Protein AF-M1ZUU5-F1 (afdb_monomer_lite)

pLDDT: mean 92.57, std 7.83, range [61.53, 98.62]

Foldseek 3Di:
DAEFDCVVLEGDPVSLVVVLVVQVPDDQLAADEYEYAADLADDDQRAGHCSVVSQVSQQVRLRYAYEYHDPLDPVPPQAQDKDHAQAWGARDPPGDTDGGNYIYHYQWDRHVVLVFIWGWDWDWDDDDSKIKIKIFTATPVRDGPDIDIDIGD

Secondary structure (DSSP, 8-state):
-EEE--TTSB--HHHHHHHHHHHHTS-TTS-EEEEESS-SS-BTTB--BTHHHHHHHHTT-TTEEEEE-----TTSTTTT-EE-TT-EE-SSTTSPPEE-SSEEEE-B--SGGGTT-EEEEEEEEEETTEEEEEEEEEETTS-EEEEEEEEE-

Sequence (153 aa):
IYVMDSSSKSFTSSDMKNLKSSLNNINSSKPVFVVSHCPIHYFGKRTIGNAEKLLSLLNNHKNVIFLWGHNHSKKDPNYGTVKVKGDTIQCSKSSSKVPINFTYANMGAMSQGNNGAYGLLMNLINSGGNTNINFYYKDLSGKTVSNYSVDIS

Structure (mmCIF, N/CA/C/O backbone):
data_AF-M1ZUU5-F1
#
_entry.id   AF-M1ZUU5-F1
#
loop_
_atom_site.group_PDB
_atom_site.id
_atom_site.type_symbol
_atom_site.label_atom_id
_atom_site.label_alt_id
_atom_site.label_comp_id
_atom_site.label_asym_id
_atom_site.label_entity_id
_atom_site.label_seq_id
_atom_site.pdbx_PDB_ins_code
_atom_site.Cartn_x
_atom_site.Cartn_y
_atom_site.Cartn_z
_atom_site.occupancy
_atom_site.B_iso_or_equiv
_atom_site.auth_seq_id
_atom_site.auth_comp_id
_atom_site.auth_asym_id
_atom_site.auth_atom_id
_atom_site.pdbx_PDB_model_num
ATOM 1 N N . ILE A 1 1 ? -10.835 8.954 2.131 1.00 93.38 1 ILE A N 1
ATOM 2 C CA . ILE A 1 1 ? -9.533 8.746 1.452 1.00 93.38 1 ILE A CA 1
ATOM 3 C C . ILE A 1 1 ? -8.609 9.867 1.910 1.00 93.38 1 ILE A C 1
ATOM 5 O O . ILE A 1 1 ? -9.076 10.996 1.972 1.00 93.38 1 ILE A O 1
ATOM 9 N N . TYR A 1 2 ? -7.362 9.564 2.260 1.00 97.81 2 TYR A N 1
ATOM 10 C CA . TYR A 1 2 ? -6.312 10.534 2.580 1.00 97.81 2 TYR A CA 1
ATOM 11 C C . TYR A 1 2 ? -5.252 10.496 1.477 1.00 97.81 2 TYR A C 1
ATOM 13 O O . TYR A 1 2 ? -4.835 9.405 1.091 1.00 97.81 2 TYR A O 1
ATOM 21 N N . VAL A 1 3 ? -4.806 11.648 0.980 1.00 97.25 3 VAL A N 1
ATOM 22 C CA . VAL A 1 3 ? -3.731 11.724 -0.022 1.00 97.25 3 VAL A CA 1
ATOM 23 C C . VAL A 1 3 ? -2.454 12.165 0.680 1.00 97.25 3 VAL A C 1
ATOM 25 O O . VAL A 1 3 ? -2.382 13.279 1.180 1.00 97.25 3 VAL A O 1
ATOM 28 N N . MET A 1 4 ? -1.477 11.266 0.739 1.00 97.19 4 MET A N 1
ATOM 29 C CA . MET A 1 4 ? -0.167 11.484 1.342 1.00 97.19 4 MET A CA 1
ATOM 30 C C . MET A 1 4 ? 0.777 12.116 0.317 1.00 97.19 4 MET A C 1
ATOM 32 O O . MET A 1 4 ? 1.061 11.526 -0.735 1.00 97.19 4 MET A O 1
ATOM 36 N N . ASP A 1 5 ? 1.303 13.292 0.643 1.00 94.31 5 ASP A N 1
ATOM 37 C CA . ASP A 1 5 ? 2.319 13.954 -0.157 1.00 94.31 5 ASP A CA 1
ATOM 38 C C . ASP A 1 5 ? 3.638 13.180 -0.091 1.00 94.31 5 ASP A C 1
ATOM 40 O O . ASP A 1 5 ? 4.235 12.932 0.959 1.00 94.31 5 ASP A O 1
ATOM 44 N N . SER A 1 6 ? 4.081 12.789 -1.278 1.00 93.25 6 SER A N 1
ATOM 45 C CA . SER A 1 6 ? 5.354 12.124 -1.532 1.00 93.25 6 SER A CA 1
ATOM 46 C C . SER A 1 6 ? 5.997 12.603 -2.831 1.00 93.25 6 SER A C 1
ATOM 48 O O . SER A 1 6 ? 6.921 11.971 -3.345 1.00 93.25 6 SER A O 1
ATOM 50 N N . SER A 1 7 ? 5.532 13.732 -3.372 1.00 84.38 7 SER A N 1
ATOM 51 C CA . SER A 1 7 ? 5.998 14.301 -4.643 1.00 84.38 7 SER A CA 1
ATOM 52 C C . SER A 1 7 ? 7.512 14.559 -4.654 1.00 84.38 7 SER A C 1
ATOM 54 O O . SER A 1 7 ? 8.190 14.340 -5.658 1.00 84.38 7 SER A O 1
ATOM 56 N N . SER A 1 8 ? 8.068 14.915 -3.496 1.00 89.25 8 SER A N 1
ATOM 57 C CA . SER A 1 8 ? 9.498 15.138 -3.262 1.00 89.25 8 SER A CA 1
ATOM 58 C C . SER A 1 8 ? 10.302 13.859 -2.973 1.00 89.25 8 SER A C 1
ATOM 60 O O . SER A 1 8 ? 11.451 13.937 -2.539 1.00 89.25 8 SER A O 1
ATOM 62 N N . LYS A 1 9 ? 9.722 12.669 -3.199 1.00 92.69 9 LYS A N 1
ATOM 63 C CA . LYS A 1 9 ? 10.281 11.360 -2.798 1.00 92.69 9 LYS A CA 1
ATOM 64 C C . LYS A 1 9 ? 10.566 11.276 -1.295 1.00 92.69 9 LYS A C 1
ATOM 66 O O . LYS A 1 9 ? 11.505 10.608 -0.858 1.00 92.69 9 LYS A O 1
ATOM 71 N N . SER A 1 10 ? 9.755 11.958 -0.496 1.00 96.56 10 SER A N 1
ATOM 72 C CA . SER A 1 10 ? 9.843 11.986 0.958 1.00 96.56 10 SER A CA 1
ATOM 73 C C . SER A 1 10 ? 8.466 12.246 1.550 1.00 96.56 10 SER A C 1
ATOM 75 O O . SER A 1 10 ? 7.698 13.023 0.989 1.00 96.56 10 SER A O 1
ATOM 77 N N . PHE A 1 11 ? 8.173 11.629 2.691 1.00 97.69 11 PHE A N 1
ATOM 78 C CA . PHE A 1 11 ? 6.970 11.914 3.468 1.00 97.69 11 PHE A CA 1
ATOM 79 C C . PHE A 1 11 ? 7.262 13.034 4.462 1.00 97.69 11 PHE A C 1
ATOM 81 O O . PHE A 1 11 ? 8.172 12.920 5.294 1.00 97.69 11 PHE A O 1
ATOM 88 N N . THR A 1 12 ? 6.524 14.140 4.388 1.00 96.25 12 THR A N 1
ATOM 89 C CA . THR A 1 12 ? 6.791 15.285 5.267 1.00 96.25 12 THR A CA 1
ATOM 90 C C . THR A 1 12 ? 6.270 15.029 6.681 1.00 96.25 12 THR A C 1
ATOM 92 O O . THR A 1 12 ? 5.224 14.415 6.893 1.00 96.25 12 THR A O 1
ATOM 95 N N . SER A 1 13 ? 6.985 15.531 7.691 1.00 95.94 13 SER A N 1
ATOM 96 C CA . SER A 1 13 ? 6.548 15.412 9.089 1.00 95.94 13 SER A CA 1
ATOM 97 C C . SER A 1 13 ? 5.210 16.107 9.351 1.00 95.94 13 SER A C 1
ATOM 99 O O . SER A 1 13 ? 4.480 15.685 10.242 1.00 95.94 13 SER A O 1
ATOM 101 N N . SER A 1 14 ? 4.902 17.176 8.609 1.00 96.88 14 SER A N 1
ATOM 102 C CA . SER A 1 14 ? 3.627 17.892 8.724 1.00 96.88 14 SER A CA 1
ATOM 103 C C . SER A 1 14 ? 2.470 17.024 8.232 1.00 96.88 14 SER A C 1
ATOM 105 O O . SER A 1 14 ? 1.507 16.803 8.962 1.00 96.88 14 SER A O 1
ATOM 107 N N . ASP A 1 15 ? 2.615 16.431 7.046 1.00 97.94 15 ASP A N 1
ATOM 108 C CA . ASP A 1 15 ? 1.568 15.596 6.463 1.00 97.94 15 ASP A CA 1
ATOM 109 C C . ASP A 1 15 ? 1.347 14.306 7.271 1.00 97.94 15 ASP A C 1
ATOM 111 O O . ASP A 1 15 ? 0.217 13.926 7.567 1.00 97.94 15 ASP A O 1
ATOM 115 N N . MET A 1 16 ? 2.420 13.693 7.785 1.00 98.12 16 MET A N 1
ATOM 116 C CA . MET A 1 16 ? 2.292 12.560 8.710 1.00 98.12 16 MET A CA 1
ATOM 117 C C . MET A 1 16 ? 1.558 12.928 10.011 1.00 98.12 16 MET A C 1
ATOM 119 O O . MET A 1 16 ? 0.806 12.109 10.539 1.00 98.12 16 MET A O 1
ATOM 123 N N . LYS A 1 17 ? 1.736 14.144 10.546 1.00 98.19 17 LYS A N 1
ATOM 124 C CA . LYS A 1 17 ? 0.978 14.604 11.726 1.00 98.19 17 LYS A CA 1
ATOM 125 C C . LYS A 1 17 ? -0.512 14.751 11.408 1.00 98.19 17 LYS A C 1
ATOM 127 O O . LYS A 1 17 ? -1.340 14.314 12.209 1.00 98.19 17 LYS A O 1
ATOM 132 N N . ASN A 1 18 ? -0.846 15.297 10.241 1.00 98.19 18 ASN A N 1
ATOM 133 C CA . ASN A 1 18 ? -2.228 15.432 9.778 1.00 98.19 18 ASN A CA 1
ATOM 134 C C . ASN A 1 18 ? -2.888 14.066 9.551 1.00 98.19 18 ASN A C 1
ATOM 136 O O . ASN A 1 18 ? -4.009 13.835 10.019 1.00 98.19 18 ASN A O 1
ATOM 140 N N . LEU A 1 19 ? -2.168 13.129 8.926 1.00 98.31 19 LEU A N 1
ATOM 141 C CA . LEU A 1 19 ? 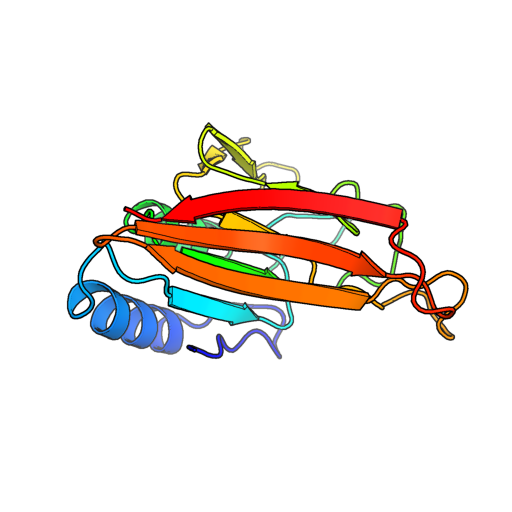-2.623 11.751 8.773 1.00 98.31 19 LEU A CA 1
ATOM 142 C C . LEU A 1 19 ? -2.881 11.109 10.139 1.00 98.31 19 LEU A C 1
ATOM 144 O O . LEU A 1 19 ? -3.961 10.565 10.353 1.00 98.31 19 LEU A O 1
ATOM 148 N N . LYS A 1 20 ? -1.928 11.194 11.079 1.00 98.19 20 LYS A N 1
ATOM 149 C CA . LYS A 1 20 ? -2.082 10.630 12.430 1.00 98.19 20 LYS A CA 1
ATOM 150 C C . LYS A 1 20 ? -3.326 11.176 13.132 1.00 98.19 20 LYS A C 1
ATOM 152 O O . LYS A 1 20 ? -4.098 10.402 13.687 1.00 98.19 20 LYS A O 1
ATOM 157 N N . SER A 1 21 ? -3.523 12.495 13.093 1.00 97.62 21 SER A N 1
ATOM 158 C CA . SER A 1 21 ? -4.704 13.142 13.675 1.00 97.62 21 SER A CA 1
ATOM 159 C C . SER A 1 21 ? -5.997 12.598 13.059 1.00 97.62 21 SER A C 1
ATOM 161 O O . SER A 1 21 ? -6.921 12.218 13.773 1.00 97.62 21 SER A O 1
ATOM 163 N N . SER A 1 22 ? -6.030 12.464 11.731 1.00 96.88 22 SER A N 1
ATOM 164 C CA . SER A 1 22 ? -7.186 11.925 11.010 1.00 96.88 22 SER A CA 1
ATOM 165 C C . SER A 1 22 ? -7.471 10.468 11.384 1.00 96.88 22 SER A C 1
ATOM 167 O O . SER A 1 22 ? -8.609 10.128 11.692 1.00 96.88 22 SER A O 1
ATOM 169 N N . LEU A 1 23 ? -6.444 9.611 11.403 1.00 97.19 23 LEU A N 1
ATOM 170 C CA . LEU A 1 23 ? -6.588 8.186 11.718 1.00 97.19 23 LEU A CA 1
ATOM 171 C C . LEU A 1 23 ? -7.042 7.944 13.161 1.00 97.19 23 LEU A C 1
ATOM 173 O O . LEU A 1 23 ? -7.872 7.069 13.387 1.00 97.19 23 LEU A O 1
ATOM 177 N N . ASN A 1 24 ? -6.556 8.732 14.123 1.00 96.31 24 ASN A N 1
ATOM 178 C CA . ASN A 1 24 ? -6.954 8.619 15.530 1.00 96.31 24 ASN A CA 1
ATOM 179 C C . ASN A 1 24 ? -8.446 8.901 15.768 1.00 96.31 24 ASN A C 1
ATOM 181 O O . ASN A 1 24 ? -9.009 8.413 16.743 1.00 96.31 24 ASN A O 1
ATOM 185 N N . ASN A 1 25 ? -9.082 9.671 14.883 1.00 95.44 25 ASN A N 1
ATOM 186 C CA . ASN A 1 25 ? -10.496 10.031 14.986 1.00 95.44 25 ASN A CA 1
ATOM 187 C C . ASN A 1 25 ? -11.424 9.069 14.223 1.00 95.44 25 ASN A C 1
ATOM 189 O O . ASN A 1 25 ? -12.642 9.247 14.237 1.00 95.44 25 ASN A O 1
ATOM 193 N N . ILE A 1 26 ? -10.877 8.060 13.537 1.00 94.62 26 ILE A N 1
ATOM 194 C CA . ILE A 1 26 ? -11.657 7.097 12.757 1.00 94.62 26 ILE A CA 1
ATOM 195 C C . ILE A 1 26 ? -11.717 5.765 13.503 1.00 94.62 26 ILE A C 1
ATOM 197 O O . ILE A 1 26 ? -10.700 5.203 13.901 1.00 94.62 26 ILE A O 1
ATOM 201 N N . ASN A 1 27 ? -12.930 5.233 13.653 1.00 91.56 27 ASN A N 1
ATOM 202 C CA . ASN A 1 27 ? -13.149 3.915 14.241 1.00 91.56 27 ASN A CA 1
ATOM 203 C C . ASN A 1 27 ? -12.385 2.831 13.453 1.00 91.56 27 ASN A C 1
ATOM 205 O O . ASN A 1 27 ? -12.460 2.784 12.225 1.00 91.56 27 ASN A O 1
ATOM 209 N N . SER A 1 28 ? -11.693 1.941 14.165 1.00 91.00 28 SER A N 1
ATOM 210 C CA . SER A 1 28 ? -10.856 0.882 13.591 1.00 91.00 28 SER A CA 1
ATOM 211 C C . SER A 1 28 ? -11.617 -0.201 12.813 1.00 91.00 28 SER A C 1
ATOM 213 O O . SER A 1 28 ? -10.978 -0.978 12.116 1.00 91.00 28 SER A O 1
ATOM 215 N N . SER A 1 29 ? -12.949 -0.235 12.867 1.00 90.31 29 SER A N 1
ATOM 216 C CA . SER A 1 29 ? -13.789 -1.074 11.991 1.00 90.31 29 SER A CA 1
ATOM 217 C C . SER A 1 29 ? -14.017 -0.468 10.601 1.00 90.31 29 SER A C 1
ATOM 219 O O . SER A 1 29 ? -14.460 -1.148 9.679 1.00 90.31 29 SER A O 1
ATOM 221 N N . LYS A 1 30 ? -13.717 0.824 10.413 1.00 92.31 30 LYS A N 1
ATOM 222 C CA . LYS A 1 30 ? -13.931 1.521 9.139 1.00 92.31 30 LYS A CA 1
ATOM 223 C C . LYS A 1 30 ? -12.644 1.526 8.316 1.00 92.31 30 LYS A C 1
ATOM 225 O O . LYS A 1 30 ? -11.633 2.024 8.816 1.00 92.31 30 LYS A O 1
ATOM 230 N N . PRO A 1 31 ? -12.654 1.052 7.058 1.00 94.94 31 PRO A N 1
ATOM 231 C CA . PRO A 1 31 ? -11.469 1.099 6.213 1.00 94.94 31 PRO A CA 1
ATOM 232 C C . PRO A 1 31 ? -11.052 2.540 5.909 1.00 94.94 31 PRO A C 1
ATOM 234 O O . PRO A 1 31 ? -11.882 3.383 5.558 1.00 94.94 31 PRO A O 1
ATOM 237 N N . VAL A 1 32 ? -9.749 2.815 5.987 1.00 97.31 32 VAL A N 1
ATOM 238 C CA . VAL A 1 32 ? -9.169 4.109 5.611 1.00 97.31 32 VAL A CA 1
ATOM 239 C C . VAL A 1 32 ? -8.159 3.924 4.493 1.00 97.31 32 VAL A C 1
ATOM 241 O O . VAL A 1 32 ? -7.079 3.374 4.683 1.00 97.31 32 VAL A O 1
ATOM 244 N N . PHE A 1 33 ? -8.490 4.448 3.319 1.00 98.12 33 PHE A N 1
ATOM 245 C CA . PHE A 1 33 ? -7.573 4.480 2.186 1.00 98.12 33 PHE A CA 1
ATOM 246 C C . PHE A 1 33 ? -6.594 5.640 2.330 1.00 98.12 33 PHE A C 1
ATOM 248 O O . PHE A 1 33 ? -7.023 6.796 2.380 1.00 98.12 33 PHE A O 1
ATOM 255 N N . VAL A 1 34 ? -5.301 5.327 2.355 1.00 98.44 34 VAL A N 1
ATOM 256 C CA . VAL A 1 34 ? -4.199 6.294 2.315 1.00 98.44 34 VAL A CA 1
ATOM 257 C C . VAL A 1 34 ? -3.480 6.109 0.986 1.00 98.44 34 VAL A C 1
ATOM 259 O O . VAL A 1 34 ? -2.914 5.054 0.728 1.00 98.44 34 VAL A O 1
ATOM 262 N N . VAL A 1 35 ? -3.529 7.116 0.124 1.00 97.38 35 VAL A N 1
ATOM 263 C CA . VAL A 1 35 ? -3.001 7.056 -1.242 1.00 97.38 35 VAL A CA 1
ATOM 264 C C . VAL A 1 35 ? -1.720 7.865 -1.325 1.00 97.38 35 VAL A C 1
ATOM 266 O O . VAL A 1 35 ? -1.678 8.995 -0.854 1.00 97.38 35 VAL A O 1
ATOM 269 N N . SER A 1 36 ? -0.687 7.309 -1.945 1.00 96.44 36 SER A N 1
ATOM 270 C CA . SER A 1 36 ? 0.617 7.945 -2.107 1.00 96.44 36 SER A CA 1
ATOM 271 C C . SER A 1 36 ? 1.155 7.723 -3.516 1.00 96.44 36 SER A C 1
ATOM 273 O O . SER A 1 36 ? 1.000 6.640 -4.087 1.00 96.44 36 SER A O 1
ATOM 275 N N . HIS A 1 37 ? 1.855 8.720 -4.066 1.00 94.12 37 HIS A N 1
ATOM 276 C CA . HIS A 1 37 ? 2.658 8.500 -5.265 1.00 94.12 37 HIS A CA 1
ATOM 277 C C . HIS A 1 37 ? 3.775 7.491 -4.972 1.00 94.12 37 HIS A C 1
ATOM 279 O O . HIS A 1 37 ? 3.870 6.480 -5.659 1.00 94.12 37 HIS A O 1
ATOM 285 N N . CYS A 1 38 ? 4.592 7.715 -3.939 1.00 95.38 38 CYS A N 1
ATOM 286 C CA . CYS A 1 38 ? 5.728 6.848 -3.626 1.00 95.38 38 CYS A CA 1
ATOM 287 C C . CYS A 1 38 ? 5.370 5.623 -2.764 1.00 95.38 38 CYS A C 1
ATOM 289 O O . CYS A 1 38 ? 4.462 5.695 -1.928 1.00 95.38 38 CYS A O 1
ATOM 291 N N . PRO A 1 39 ? 6.117 4.508 -2.911 1.00 96.12 39 PRO A N 1
ATOM 292 C CA . PRO A 1 39 ? 6.071 3.386 -1.981 1.00 96.12 39 PRO A CA 1
ATOM 293 C C . PRO A 1 39 ? 6.690 3.736 -0.624 1.00 96.12 39 PRO A C 1
ATOM 295 O O . PRO A 1 39 ? 7.375 4.742 -0.467 1.00 96.12 39 PRO A O 1
ATOM 298 N N . ILE A 1 40 ? 6.500 2.842 0.344 1.00 97.81 40 ILE A N 1
ATOM 299 C CA . ILE A 1 40 ? 7.265 2.833 1.598 1.00 97.81 40 ILE A CA 1
ATOM 300 C C . ILE A 1 40 ? 8.501 1.934 1.450 1.00 97.81 40 ILE A C 1
ATOM 302 O O . ILE A 1 40 ? 9.549 2.211 2.027 1.00 97.81 40 ILE A O 1
ATOM 306 N N . HIS A 1 41 ? 8.396 0.859 0.664 1.00 97.25 41 HIS A N 1
ATOM 307 C CA . HIS A 1 41 ? 9.489 -0.088 0.494 1.00 97.25 41 HIS A CA 1
ATOM 308 C C . HIS A 1 41 ? 10.613 0.467 -0.400 1.00 97.25 41 HIS A C 1
ATOM 310 O O . HIS A 1 41 ? 10.378 1.283 -1.295 1.00 97.25 41 HIS A O 1
ATOM 316 N N . TYR A 1 42 ? 11.835 -0.024 -0.190 1.00 95.69 42 TYR A N 1
ATOM 317 C CA . TYR A 1 42 ? 12.946 0.228 -1.109 1.00 95.69 42 TYR A CA 1
ATOM 318 C C . TYR A 1 42 ? 12.891 -0.711 -2.310 1.00 95.69 42 TYR A C 1
ATOM 320 O O . TYR A 1 42 ? 12.557 -1.889 -2.184 1.00 95.69 42 TYR A O 1
ATOM 328 N N . PHE A 1 43 ? 13.307 -0.213 -3.470 1.00 92.88 43 PHE A N 1
ATOM 329 C CA . PHE A 1 43 ? 13.440 -1.034 -4.668 1.00 92.88 43 PHE A CA 1
ATOM 330 C C . PHE A 1 43 ? 14.693 -0.647 -5.459 1.00 92.88 43 PHE A C 1
ATOM 332 O O . PHE A 1 43 ? 14.877 0.503 -5.870 1.00 92.88 43 PHE A O 1
ATOM 339 N N . GLY A 1 44 ? 15.589 -1.615 -5.673 1.00 89.44 44 GLY A N 1
ATOM 340 C CA . GLY A 1 44 ? 16.883 -1.382 -6.315 1.00 89.44 44 GLY A CA 1
ATOM 341 C C . GLY A 1 44 ? 17.730 -0.376 -5.530 1.00 89.44 44 GLY A C 1
ATOM 342 O O . GLY A 1 44 ? 18.170 -0.662 -4.420 1.00 89.44 44 GLY A O 1
ATOM 343 N N . LYS A 1 45 ? 17.959 0.806 -6.114 1.00 87.50 45 LYS A N 1
ATOM 344 C CA . LYS A 1 45 ? 18.676 1.930 -5.479 1.00 87.50 45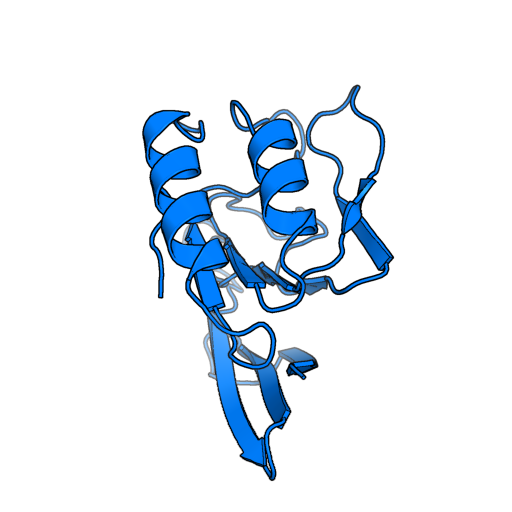 LYS A CA 1
ATOM 345 C C . LYS A 1 45 ? 17.740 3.011 -4.916 1.00 87.50 45 LYS A C 1
ATOM 347 O O . LYS A 1 45 ? 18.221 4.031 -4.436 1.00 87.50 45 LYS A O 1
ATOM 352 N N . ARG A 1 46 ? 16.420 2.838 -5.031 1.00 88.19 46 ARG A N 1
ATOM 353 C CA . ARG A 1 46 ? 15.431 3.849 -4.638 1.00 88.19 46 ARG A CA 1
ATOM 354 C C . ARG A 1 46 ? 15.033 3.660 -3.182 1.00 88.19 46 ARG A C 1
ATOM 356 O O . ARG A 1 46 ? 14.611 2.572 -2.795 1.00 88.19 46 ARG A O 1
ATOM 363 N N . THR A 1 47 ? 15.125 4.738 -2.423 1.00 94.62 47 THR A N 1
ATOM 364 C CA . THR A 1 47 ? 14.609 4.880 -1.062 1.00 94.62 47 THR A CA 1
ATOM 365 C C . THR A 1 47 ? 13.758 6.141 -0.999 1.00 94.62 47 THR A C 1
ATOM 367 O O . THR A 1 47 ? 13.955 7.066 -1.790 1.00 94.62 47 THR A O 1
ATOM 370 N N . ILE A 1 48 ? 12.796 6.164 -0.080 1.00 96.69 48 ILE A N 1
ATOM 371 C CA . ILE A 1 48 ? 11.884 7.292 0.118 1.00 96.69 48 ILE A CA 1
ATOM 372 C C . ILE A 1 48 ? 12.163 7.902 1.489 1.00 96.69 48 ILE A C 1
ATOM 374 O O . ILE A 1 48 ? 12.261 7.194 2.495 1.00 96.69 48 ILE A O 1
ATOM 378 N N . GLY A 1 49 ? 12.328 9.222 1.529 1.00 97.31 49 GLY A N 1
ATOM 379 C CA . GLY A 1 49 ? 12.589 9.951 2.765 1.00 97.31 49 GLY A CA 1
ATOM 380 C C . GLY A 1 49 ? 11.480 9.723 3.796 1.00 97.31 49 GLY A C 1
ATOM 381 O O . GLY A 1 49 ? 10.296 9.726 3.465 1.00 97.31 49 GLY A O 1
ATOM 382 N N . ASN A 1 50 ? 11.867 9.504 5.056 1.00 97.75 50 ASN A N 1
ATOM 383 C CA . ASN A 1 50 ? 10.960 9.227 6.178 1.00 97.75 50 ASN A CA 1
ATOM 384 C C . ASN A 1 50 ? 10.051 7.983 6.026 1.00 97.75 50 ASN A C 1
ATOM 386 O O . ASN A 1 50 ? 9.106 7.840 6.802 1.00 97.75 50 ASN A O 1
ATOM 390 N N . ALA A 1 51 ? 10.341 7.053 5.108 1.00 98.00 51 ALA A N 1
ATOM 391 C CA . ALA A 1 51 ? 9.545 5.833 4.928 1.00 98.00 51 ALA A CA 1
ATOM 392 C C . ALA A 1 51 ? 9.371 5.014 6.222 1.00 98.00 51 ALA A C 1
ATOM 394 O O . ALA A 1 51 ? 8.267 4.575 6.525 1.00 98.00 51 ALA A O 1
ATOM 395 N N . GLU A 1 52 ? 10.419 4.870 7.039 1.00 98.19 52 GLU A N 1
ATOM 396 C CA . GLU A 1 52 ? 10.351 4.149 8.324 1.00 98.19 52 GLU A CA 1
ATOM 397 C C . GLU A 1 52 ? 9.438 4.828 9.355 1.00 98.19 52 GLU A C 1
ATOM 399 O O . GLU A 1 52 ? 8.757 4.149 10.128 1.00 98.19 52 GLU A O 1
ATOM 404 N N . LYS A 1 53 ? 9.375 6.167 9.345 1.00 98.25 53 LYS A N 1
ATOM 405 C CA . LYS A 1 53 ? 8.481 6.929 10.229 1.00 98.25 53 LYS A CA 1
ATOM 406 C C . LYS A 1 53 ? 7.028 6.732 9.819 1.00 98.25 53 LYS A C 1
ATOM 408 O O . LYS A 1 53 ? 6.187 6.490 10.682 1.00 98.25 53 LYS A O 1
ATOM 413 N N . LEU A 1 54 ? 6.745 6.784 8.515 1.00 98.56 54 LEU A N 1
ATOM 414 C CA . LEU A 1 54 ? 5.406 6.510 8.005 1.00 98.56 54 LEU A CA 1
ATOM 415 C C . LEU A 1 54 ? 5.007 5.053 8.268 1.00 98.56 54 LEU A C 1
ATOM 417 O O . LEU A 1 54 ? 3.908 4.814 8.754 1.00 98.56 54 LEU A O 1
ATOM 421 N N . LEU A 1 55 ? 5.904 4.090 8.030 1.00 98.62 55 LEU A N 1
ATOM 422 C CA . LEU A 1 55 ? 5.662 2.675 8.321 1.00 98.62 55 LEU A CA 1
ATOM 423 C C . LEU A 1 55 ? 5.280 2.459 9.789 1.00 98.62 55 LEU A C 1
ATOM 425 O O . LEU A 1 55 ? 4.276 1.813 10.084 1.00 98.62 55 LEU A O 1
ATOM 429 N N . SER A 1 56 ? 6.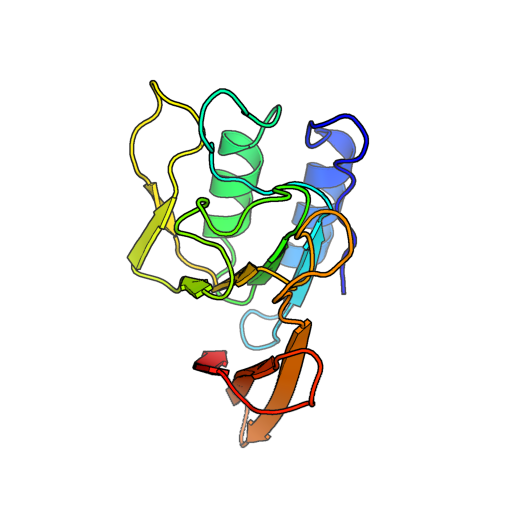053 3.054 10.700 1.00 98.38 56 SER A N 1
ATOM 430 C CA . SER A 1 56 ? 5.790 2.999 12.140 1.00 98.38 56 SER A CA 1
ATOM 431 C C . SER A 1 56 ? 4.444 3.622 12.506 1.00 98.38 56 SER A C 1
ATOM 433 O O . SER A 1 56 ? 3.723 3.065 13.327 1.00 98.38 56 SER A O 1
ATOM 435 N N . LEU A 1 57 ? 4.075 4.750 11.887 1.00 98.44 57 LEU A N 1
ATOM 436 C CA . LEU A 1 57 ? 2.776 5.394 12.092 1.00 98.44 57 LEU A CA 1
ATOM 437 C C . LEU A 1 57 ? 1.639 4.468 11.653 1.00 98.44 57 LEU A C 1
ATOM 439 O O . LEU A 1 57 ? 0.768 4.161 12.466 1.00 98.44 57 LEU A O 1
ATOM 443 N N . LEU A 1 58 ? 1.670 3.996 10.403 1.00 98.50 58 LEU A N 1
ATOM 444 C CA . LEU A 1 58 ? 0.615 3.168 9.812 1.00 98.50 58 LEU A CA 1
ATOM 445 C C . LEU A 1 58 ? 0.435 1.830 10.538 1.00 98.50 58 LEU A C 1
ATOM 447 O O . LEU A 1 58 ? -0.685 1.340 10.640 1.00 98.50 58 LEU A O 1
ATOM 451 N N . ASN A 1 59 ? 1.503 1.266 11.107 1.00 98.19 59 ASN A N 1
ATOM 452 C CA . ASN A 1 59 ? 1.431 0.026 11.882 1.00 98.19 59 ASN A CA 1
ATOM 453 C C . ASN A 1 59 ? 0.552 0.108 13.141 1.00 98.19 59 ASN A C 1
ATOM 455 O O . ASN A 1 59 ? 0.102 -0.929 13.633 1.00 98.19 59 ASN A O 1
ATOM 459 N N . ASN A 1 60 ? 0.230 1.312 13.619 1.00 97.69 60 ASN A N 1
ATOM 460 C CA . ASN A 1 60 ? -0.725 1.498 14.714 1.00 97.69 60 ASN A CA 1
ATOM 461 C C . ASN A 1 60 ? -2.195 1.430 14.257 1.00 97.69 60 ASN A C 1
ATOM 463 O O . ASN A 1 60 ? -3.093 1.460 15.095 1.00 97.69 60 ASN A O 1
ATOM 467 N N . HIS A 1 61 ? -2.461 1.329 12.949 1.00 97.25 61 HIS A N 1
ATOM 468 C CA . HIS A 1 61 ? -3.802 1.443 12.376 1.00 97.25 61 HIS A CA 1
ATOM 469 C C . HIS A 1 61 ? -4.107 0.279 11.425 1.00 97.25 61 HIS A C 1
ATOM 471 O O . HIS A 1 61 ? -3.875 0.350 10.218 1.00 97.25 61 HIS A O 1
ATOM 477 N N . LYS A 1 62 ? -4.669 -0.808 11.970 1.00 95.56 62 LYS A N 1
ATOM 478 C CA . LYS A 1 62 ? -4.963 -2.043 11.214 1.00 95.56 62 LYS A CA 1
ATOM 479 C C . LYS A 1 62 ? -5.945 -1.869 10.049 1.00 95.56 62 LYS A C 1
ATOM 481 O O . LYS A 1 62 ? -5.948 -2.652 9.108 1.00 95.56 62 LYS A O 1
ATOM 486 N N . ASN A 1 63 ? -6.778 -0.837 10.123 1.00 95.81 63 ASN A N 1
ATOM 487 C CA . ASN A 1 63 ? -7.814 -0.510 9.151 1.00 95.81 63 ASN A CA 1
ATOM 488 C C . ASN A 1 63 ? -7.316 0.325 7.971 1.00 95.81 63 ASN A C 1
ATOM 490 O O . ASN A 1 63 ? -8.121 0.740 7.136 1.00 95.81 63 ASN A O 1
ATOM 494 N N . VAL A 1 64 ? -6.013 0.604 7.902 1.00 98.31 64 VAL A N 1
ATOM 495 C CA . VAL A 1 64 ? -5.431 1.320 6.771 1.00 98.31 64 VAL A CA 1
ATOM 496 C C . VAL A 1 64 ? -5.279 0.398 5.561 1.00 98.31 64 VAL A C 1
ATOM 498 O O . VAL A 1 64 ? -4.770 -0.719 5.654 1.00 98.31 64 VAL A O 1
ATOM 501 N N . ILE A 1 65 ? -5.657 0.927 4.399 1.00 98.44 65 ILE A N 1
ATOM 502 C CA . ILE A 1 65 ? -5.312 0.412 3.078 1.00 98.44 65 ILE A CA 1
ATOM 503 C C . ILE A 1 65 ? -4.392 1.445 2.429 1.00 98.44 65 ILE A C 1
ATOM 505 O O . ILE A 1 65 ? -4.846 2.486 1.949 1.00 98.44 65 ILE A O 1
ATOM 509 N N . PHE A 1 66 ? -3.086 1.186 2.461 1.00 98.44 66 PHE A N 1
ATOM 510 C CA . PHE A 1 66 ? -2.082 2.050 1.858 1.00 98.44 66 PHE A CA 1
ATOM 511 C C . PHE A 1 66 ? -1.872 1.680 0.391 1.00 98.44 66 PHE A C 1
ATOM 513 O O . PHE A 1 66 ? -1.447 0.569 0.065 1.00 98.44 66 PHE A O 1
ATOM 520 N N . LEU A 1 67 ? -2.146 2.635 -0.487 1.00 97.44 67 LEU A N 1
ATOM 521 C CA . LEU A 1 67 ? -2.117 2.488 -1.932 1.00 97.44 67 LEU A CA 1
ATOM 522 C C . LEU A 1 67 ? -0.949 3.280 -2.515 1.00 97.44 67 LEU A C 1
ATOM 524 O O . LEU A 1 67 ? -0.810 4.470 -2.233 1.00 97.44 67 LEU A O 1
ATOM 528 N N . TRP A 1 68 ? -0.105 2.632 -3.321 1.00 95.50 68 TRP A N 1
ATOM 529 C CA . TRP A 1 68 ? 1.159 3.226 -3.773 1.00 95.50 68 TRP A CA 1
ATOM 530 C C . TRP A 1 68 ? 1.459 3.037 -5.268 1.00 95.50 68 TRP A C 1
ATOM 532 O O . TRP A 1 68 ? 0.941 2.115 -5.908 1.00 95.50 68 TRP A O 1
ATOM 542 N N . GLY A 1 69 ? 2.332 3.905 -5.802 1.00 90.88 69 GLY A N 1
ATOM 543 C CA . GLY A 1 69 ? 2.829 3.905 -7.186 1.00 90.88 69 GLY A CA 1
ATOM 544 C C . GLY A 1 69 ? 4.351 4.157 -7.315 1.00 90.88 69 GLY A C 1
ATOM 545 O O . GLY A 1 69 ? 5.163 3.454 -6.728 1.00 90.88 69 GLY A O 1
ATOM 546 N N . HIS A 1 70 ? 4.779 5.116 -8.139 1.00 90.19 70 HIS A N 1
ATOM 547 C CA . HIS A 1 70 ? 6.176 5.514 -8.431 1.00 90.19 70 HIS A CA 1
ATOM 548 C C . HIS A 1 70 ? 7.174 4.497 -9.049 1.00 90.19 70 HIS A C 1
ATOM 550 O O . HIS A 1 70 ? 8.041 4.881 -9.845 1.00 90.19 70 HIS A O 1
ATOM 556 N N . ASN A 1 71 ? 7.139 3.209 -8.701 1.00 87.06 71 ASN A N 1
ATOM 557 C CA . ASN A 1 71 ? 8.075 2.228 -9.259 1.00 87.06 71 ASN A CA 1
ATOM 558 C C . ASN A 1 71 ? 7.632 1.738 -10.636 1.00 87.06 71 ASN A C 1
ATOM 560 O O . ASN A 1 71 ? 6.805 0.840 -10.770 1.00 87.06 71 ASN A O 1
ATOM 564 N N . HIS A 1 72 ? 8.242 2.321 -11.672 1.00 84.56 72 HIS A N 1
ATOM 565 C CA . HIS A 1 72 ? 7.916 2.041 -13.066 1.00 84.56 72 HIS A CA 1
ATOM 566 C C . HIS A 1 72 ? 8.492 0.711 -13.592 1.00 84.56 72 HIS A C 1
ATOM 568 O O . HIS A 1 72 ? 9.175 0.679 -14.616 1.00 84.56 72 HIS A O 1
ATOM 574 N N . SER A 1 73 ? 8.322 -0.389 -12.854 1.00 82.69 73 SER A N 1
ATOM 575 C CA . SER A 1 73 ? 8.921 -1.673 -13.216 1.00 82.69 73 SER A CA 1
ATOM 576 C C . SER A 1 73 ? 8.197 -2.866 -12.607 1.00 82.69 73 SER A C 1
ATOM 578 O O . SER A 1 73 ? 8.077 -2.965 -11.391 1.00 82.69 73 SER A O 1
ATOM 580 N N . LYS A 1 74 ? 7.855 -3.850 -13.448 1.00 81.25 74 LYS A N 1
ATOM 581 C CA . LYS A 1 74 ? 7.393 -5.179 -13.006 1.00 81.25 74 LYS A CA 1
ATOM 582 C C . LYS A 1 74 ? 8.461 -5.990 -12.265 1.00 81.25 74 LYS A C 1
ATOM 584 O O . LYS A 1 74 ? 8.156 -7.041 -11.720 1.00 81.25 74 LYS A O 1
ATOM 589 N N . LYS A 1 75 ? 9.723 -5.541 -12.287 1.00 86.75 75 LYS A N 1
ATOM 590 C CA . LYS A 1 75 ? 10.804 -6.167 -11.511 1.00 86.75 75 LYS A CA 1
ATOM 591 C C . LYS A 1 75 ? 10.706 -5.837 -10.021 1.00 86.75 75 LYS A C 1
ATOM 593 O O . LYS A 1 75 ? 11.422 -6.445 -9.233 1.00 86.75 75 LYS A O 1
ATOM 598 N N . ASP A 1 76 ? 9.878 -4.863 -9.648 1.00 90.06 76 ASP A N 1
ATOM 599 C CA . ASP A 1 76 ? 9.522 -4.646 -8.253 1.00 90.06 76 ASP A CA 1
ATOM 600 C C . ASP A 1 76 ? 8.669 -5.828 -7.771 1.00 90.06 76 ASP A C 1
ATOM 602 O O . ASP A 1 76 ? 7.583 -6.041 -8.312 1.00 90.06 76 ASP A O 1
ATOM 606 N N . PRO A 1 77 ? 9.127 -6.609 -6.776 1.00 89.31 77 PRO A N 1
ATOM 607 C CA . PRO A 1 77 ? 8.395 -7.782 -6.302 1.00 89.31 77 PRO A CA 1
ATOM 608 C C . PRO A 1 77 ? 7.049 -7.433 -5.649 1.00 89.31 77 PRO A C 1
ATOM 610 O O . PRO A 1 77 ? 6.238 -8.323 -5.409 1.00 89.31 77 PRO A O 1
ATOM 613 N N . ASN A 1 78 ? 6.801 -6.155 -5.349 1.00 91.19 78 ASN A N 1
ATOM 614 C CA . ASN A 1 78 ? 5.523 -5.681 -4.823 1.00 91.19 78 ASN A CA 1
ATOM 615 C C . ASN A 1 78 ? 4.559 -5.220 -5.936 1.00 91.19 78 ASN A C 1
ATOM 617 O O . ASN A 1 78 ? 3.439 -4.793 -5.656 1.00 91.19 78 ASN A O 1
ATOM 621 N N . TYR A 1 79 ? 4.978 -5.258 -7.203 1.00 88.50 79 TYR A N 1
ATOM 622 C CA . TYR A 1 79 ? 4.141 -4.852 -8.327 1.00 88.50 79 TYR A CA 1
ATOM 623 C C . TYR A 1 79 ? 2.956 -5.805 -8.508 1.00 88.50 79 TYR A C 1
ATOM 625 O O . TYR A 1 79 ? 3.141 -7.013 -8.640 1.00 88.50 79 TYR A O 1
ATOM 633 N N . GLY A 1 80 ? 1.735 -5.262 -8.570 1.00 87.94 80 GLY A N 1
ATOM 634 C CA . GLY A 1 80 ? 0.529 -6.079 -8.732 1.00 87.94 80 GLY A CA 1
ATOM 635 C C . GLY A 1 80 ? 0.238 -7.015 -7.553 1.00 87.94 80 GLY A C 1
ATOM 636 O O . GLY A 1 80 ? -0.413 -8.043 -7.745 1.00 87.94 80 GLY A O 1
ATOM 637 N N . THR A 1 81 ? 0.747 -6.698 -6.357 1.00 91.44 81 THR A N 1
ATOM 638 C CA . THR A 1 81 ? 0.525 -7.496 -5.149 1.00 91.44 81 THR A CA 1
ATOM 639 C C . THR A 1 81 ? -0.173 -6.703 -4.052 1.00 91.44 81 THR A C 1
ATOM 641 O O . THR A 1 81 ? -0.093 -5.471 -3.971 1.00 91.44 81 THR A O 1
ATOM 644 N N . VAL A 1 82 ? -0.847 -7.456 -3.185 1.00 96.44 82 VAL A N 1
ATOM 645 C CA . VAL A 1 82 ? -1.386 -6.994 -1.910 1.00 96.44 82 VAL A CA 1
ATOM 646 C C . VAL A 1 82 ? -0.578 -7.667 -0.808 1.00 96.44 82 VAL A C 1
ATOM 648 O O . VAL A 1 82 ? -0.412 -8.884 -0.820 1.00 96.44 82 VAL A O 1
ATOM 651 N N . LYS A 1 83 ? -0.068 -6.868 0.126 1.00 97.38 83 LYS A N 1
ATOM 652 C CA . LYS A 1 83 ? 0.506 -7.316 1.394 1.00 97.38 83 LYS A CA 1
ATOM 653 C C . LYS A 1 83 ? -0.471 -7.018 2.520 1.00 97.38 83 LYS A C 1
ATOM 655 O O . LYS A 1 83 ? -1.129 -5.976 2.504 1.00 97.38 83 LYS A O 1
ATOM 660 N N . VAL A 1 84 ? -0.538 -7.901 3.500 1.00 97.12 84 VAL A N 1
ATOM 661 C CA . VAL A 1 84 ? -1.453 -7.817 4.640 1.00 97.12 84 VAL A CA 1
ATOM 662 C C . VAL A 1 84 ? -0.710 -7.947 5.963 1.00 97.12 84 VAL A C 1
ATOM 664 O O . VAL A 1 84 ? 0.514 -8.057 6.012 1.00 97.12 84 VAL A O 1
ATOM 667 N N . LYS A 1 85 ? -1.461 -7.929 7.066 1.00 96.69 85 LYS A N 1
ATOM 668 C CA . LYS A 1 85 ? -0.920 -8.128 8.407 1.00 96.69 85 LYS A CA 1
ATOM 669 C C . LYS A 1 85 ? 0.004 -9.354 8.468 1.00 96.69 85 LYS A C 1
ATOM 671 O O . LYS A 1 85 ? -0.395 -10.453 8.101 1.00 96.69 85 LYS A O 1
ATOM 676 N N . GLY A 1 86 ? 1.213 -9.157 8.992 1.00 97.88 86 GLY A N 1
ATOM 677 C CA . GLY A 1 86 ? 2.255 -10.183 9.099 1.00 97.88 86 GLY A CA 1
ATOM 678 C C . GLY A 1 86 ? 3.250 -10.188 7.936 1.00 97.88 86 GLY A C 1
ATOM 679 O O . GLY A 1 86 ? 4.399 -10.586 8.137 1.00 97.88 86 GLY A O 1
ATOM 680 N N . ASP A 1 87 ? 2.876 -9.672 6.759 1.00 98.25 87 ASP A N 1
ATOM 681 C CA . ASP A 1 87 ? 3.832 -9.460 5.673 1.00 98.25 87 ASP A CA 1
ATOM 682 C C . ASP A 1 87 ? 4.870 -8.416 6.054 1.00 98.25 87 ASP A C 1
ATOM 684 O O . ASP A 1 87 ? 4.615 -7.508 6.840 1.00 98.25 87 ASP A O 1
ATOM 688 N N . THR A 1 88 ? 6.052 -8.504 5.452 1.00 98.19 88 THR A N 1
ATOM 689 C CA . THR A 1 88 ? 7.139 -7.572 5.754 1.00 98.19 88 THR A CA 1
ATOM 690 C C . THR A 1 88 ? 7.360 -6.532 4.660 1.00 98.19 88 THR A C 1
ATOM 692 O O . THR A 1 88 ? 7.208 -6.810 3.462 1.00 98.19 88 THR A O 1
ATOM 695 N N . ILE A 1 89 ? 7.763 -5.337 5.098 1.00 98.06 89 ILE A N 1
ATOM 696 C CA . ILE A 1 89 ? 8.274 -4.228 4.288 1.00 98.06 89 ILE A CA 1
ATOM 697 C C . ILE A 1 89 ? 9.687 -3.892 4.765 1.00 98.06 89 ILE A C 1
ATOM 699 O O . ILE A 1 89 ? 9.974 -3.898 5.956 1.00 98.06 89 ILE A O 1
ATOM 703 N N . GLN A 1 90 ? 10.571 -3.575 3.828 1.00 97.69 90 GLN A N 1
ATOM 704 C CA . GLN A 1 90 ? 11.908 -3.059 4.103 1.00 97.69 90 GLN A CA 1
ATOM 705 C C . GLN A 1 90 ? 12.009 -1.677 3.452 1.00 97.69 90 GLN A C 1
ATOM 707 O O . GLN A 1 90 ? 11.649 -1.539 2.285 1.00 97.69 90 GLN A O 1
ATOM 712 N N . CYS A 1 91 ? 12.452 -0.653 4.181 1.00 97.56 91 CYS A N 1
ATOM 713 C CA . CYS A 1 91 ? 12.405 0.751 3.734 1.00 97.56 91 CYS A CA 1
ATOM 714 C C . CYS A 1 91 ? 13.693 1.225 3.041 1.00 97.56 91 CYS A C 1
ATOM 716 O O . CYS A 1 91 ? 13.696 2.212 2.304 1.00 97.56 91 CYS A O 1
ATOM 718 N N . SER A 1 92 ? 14.800 0.523 3.265 1.00 96.50 92 SER A N 1
A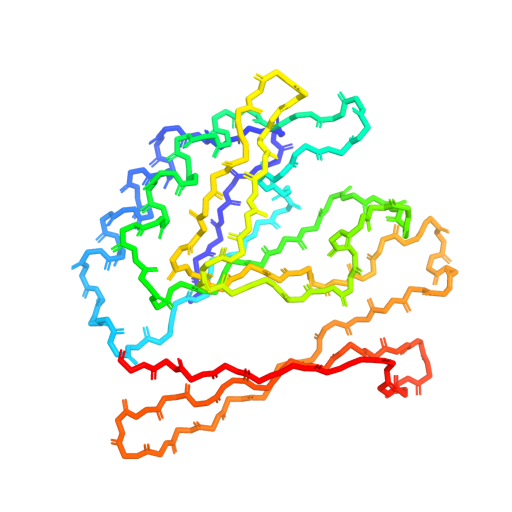TOM 719 C CA . SER A 1 92 ? 16.110 0.753 2.654 1.00 96.50 92 SER A CA 1
ATOM 720 C C . SER A 1 92 ? 16.930 -0.539 2.618 1.00 96.50 92 SER A C 1
ATOM 722 O O . SER A 1 92 ? 16.653 -1.480 3.361 1.00 96.50 92 SER A O 1
ATOM 724 N N . LYS A 1 93 ? 17.989 -0.573 1.798 1.00 95.06 93 LYS A N 1
ATOM 725 C CA . LYS A 1 93 ? 18.887 -1.738 1.695 1.00 95.06 93 LYS A CA 1
ATOM 726 C C . LYS A 1 93 ? 19.481 -2.162 3.049 1.00 95.06 93 LYS A C 1
ATOM 728 O O . LYS A 1 93 ? 19.718 -3.348 3.246 1.00 95.06 93 LYS A O 1
ATOM 733 N N . SER A 1 94 ? 19.736 -1.211 3.948 1.00 94.38 94 SER A N 1
ATOM 734 C CA . SER A 1 94 ? 20.316 -1.452 5.276 1.00 94.38 94 SER A CA 1
ATOM 735 C C . SER A 1 94 ? 19.279 -1.599 6.392 1.00 94.38 94 SER A C 1
ATOM 737 O O . SER A 1 94 ? 19.631 -2.071 7.466 1.00 94.38 94 SER A O 1
ATOM 739 N N . SER A 1 95 ? 18.021 -1.205 6.170 1.00 95.69 95 SER A N 1
ATOM 740 C CA . SER A 1 95 ? 16.954 -1.384 7.164 1.00 95.69 95 SER A CA 1
ATOM 741 C C . SER A 1 95 ? 16.553 -2.851 7.301 1.00 95.69 95 SER A C 1
ATOM 743 O O . SER A 1 95 ? 16.619 -3.609 6.330 1.00 95.69 95 SER A O 1
ATOM 745 N N . SER A 1 96 ? 16.070 -3.235 8.478 1.00 96.31 96 SER A N 1
ATOM 746 C CA . SER A 1 96 ? 15.431 -4.533 8.690 1.00 96.31 96 SER A CA 1
ATOM 747 C C . SER A 1 96 ? 14.099 -4.635 7.942 1.00 96.31 96 SER A C 1
ATOM 749 O O . SER A 1 96 ? 13.417 -3.641 7.690 1.00 96.31 96 SER A O 1
ATOM 751 N N . LYS A 1 97 ? 13.693 -5.868 7.629 1.00 97.69 97 LYS A N 1
ATOM 752 C CA . LYS A 1 97 ? 12.313 -6.176 7.240 1.00 97.69 97 LYS A CA 1
ATOM 753 C C . LYS A 1 97 ? 11.416 -6.054 8.472 1.00 97.69 97 LYS A C 1
ATOM 755 O O . LYS A 1 97 ? 11.663 -6.718 9.473 1.00 97.69 97 LYS A O 1
ATOM 760 N N . VAL A 1 98 ? 10.382 -5.227 8.390 1.00 98.06 98 VAL A N 1
ATOM 761 C CA . VAL A 1 98 ? 9.436 -4.958 9.478 1.00 98.06 98 VAL A CA 1
ATOM 762 C C . VAL A 1 98 ? 8.066 -5.524 9.094 1.00 98.06 98 VAL A C 1
ATOM 764 O O . VAL A 1 98 ? 7.596 -5.222 7.992 1.00 98.06 98 VAL A O 1
ATOM 767 N N . PRO A 1 99 ? 7.422 -6.343 9.947 1.00 98.38 99 PRO A N 1
ATOM 768 C CA . PRO A 1 99 ? 6.067 -6.817 9.697 1.00 98.38 99 PRO A CA 1
ATOM 769 C C . PRO A 1 99 ? 5.065 -5.659 9.739 1.00 98.38 99 PRO A C 1
ATOM 771 O O . PRO A 1 99 ? 5.204 -4.724 10.533 1.00 98.38 99 PRO A O 1
ATOM 774 N N . ILE A 1 100 ? 4.046 -5.724 8.887 1.00 98.56 100 ILE A N 1
ATOM 775 C CA . ILE A 1 100 ? 2.980 -4.727 8.827 1.00 98.56 100 ILE A CA 1
ATOM 776 C C . ILE A 1 100 ? 1.730 -5.195 9.568 1.00 98.56 100 ILE A C 1
ATOM 778 O O . ILE A 1 100 ? 1.505 -6.393 9.730 1.00 98.56 100 ILE A O 1
ATOM 782 N N . ASN A 1 101 ? 0.905 -4.248 10.012 1.00 97.62 101 ASN A N 1
ATOM 783 C CA . ASN A 1 101 ? -0.401 -4.515 10.632 1.00 97.62 101 ASN A CA 1
ATOM 784 C C . ASN A 1 101 ? -1.587 -4.024 9.780 1.00 97.62 101 ASN A C 1
ATOM 786 O O . ASN A 1 101 ? -2.729 -4.141 10.202 1.00 97.62 101 ASN A O 1
ATOM 790 N N . PHE A 1 102 ? -1.316 -3.464 8.602 1.00 98.19 102 PHE A N 1
ATOM 791 C CA . PHE A 1 102 ? -2.281 -2.838 7.695 1.00 98.19 102 PHE A CA 1
ATOM 792 C C . PHE A 1 102 ? -2.206 -3.479 6.297 1.00 98.19 102 PHE A C 1
ATOM 794 O O . PHE A 1 102 ? -1.349 -4.327 6.049 1.00 98.19 102 PHE A O 1
ATOM 801 N N . THR A 1 103 ? -3.086 -3.080 5.373 1.00 98.38 103 THR A N 1
ATOM 802 C CA . THR A 1 103 ? -3.054 -3.557 3.978 1.00 98.38 103 THR A CA 1
ATOM 803 C C . THR A 1 103 ? -2.203 -2.630 3.112 1.00 98.38 103 THR A C 1
ATOM 805 O O . THR A 1 103 ? -2.411 -1.421 3.113 1.00 98.38 103 THR A O 1
ATOM 808 N N . TYR A 1 104 ? -1.265 -3.174 2.342 1.00 98.12 104 TYR A N 1
ATOM 809 C CA . TYR A 1 104 ? -0.363 -2.425 1.465 1.00 98.12 104 TYR A CA 1
ATOM 810 C C . TYR A 1 104 ? -0.478 -2.950 0.033 1.00 98.12 104 TYR A C 1
ATOM 812 O O . TYR A 1 104 ? -0.086 -4.081 -0.241 1.00 98.12 104 TYR A O 1
ATOM 820 N N . ALA A 1 105 ? -1.008 -2.143 -0.885 1.00 96.88 105 ALA A N 1
ATOM 821 C CA . ALA A 1 105 ? -1.306 -2.584 -2.245 1.00 96.88 105 ALA A CA 1
ATOM 822 C C . ALA A 1 105 ? -0.786 -1.607 -3.301 1.00 96.88 105 ALA A C 1
ATOM 824 O O . ALA A 1 105 ? -0.892 -0.385 -3.174 1.00 96.88 105 ALA A O 1
ATOM 825 N N . ASN A 1 106 ? -0.224 -2.155 -4.375 1.00 93.69 106 ASN A N 1
ATOM 826 C CA . ASN A 1 106 ? 0.145 -1.368 -5.548 1.00 93.69 106 ASN A CA 1
ATOM 827 C C . ASN A 1 106 ? -1.123 -0.941 -6.310 1.00 93.69 106 ASN A C 1
ATOM 829 O O . ASN A 1 106 ? -2.015 -1.761 -6.491 1.00 93.69 106 ASN A O 1
ATOM 833 N N . MET A 1 107 ? -1.216 0.299 -6.800 1.00 89.50 107 MET A N 1
ATOM 834 C CA . MET A 1 107 ? -2.391 0.757 -7.574 1.00 89.50 107 MET A CA 1
ATOM 835 C C . MET A 1 107 ? -2.379 0.341 -9.051 1.00 89.50 107 MET A C 1
ATOM 837 O O . MET A 1 107 ? -3.359 0.550 -9.765 1.00 89.50 107 MET A O 1
ATOM 841 N N . GLY A 1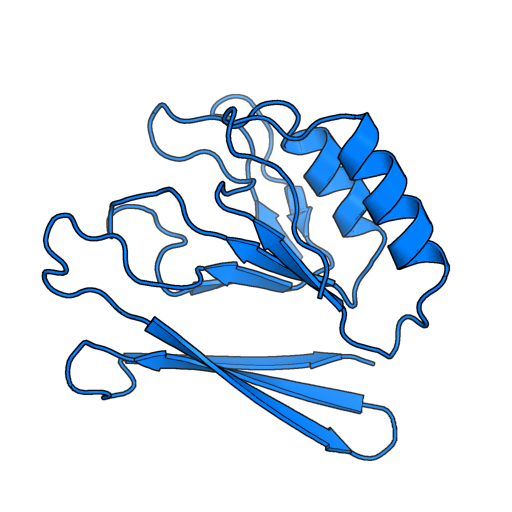 108 ? -1.284 -0.248 -9.525 1.00 77.31 108 GLY A N 1
ATOM 842 C CA . GLY A 1 108 ? -1.112 -0.566 -10.933 1.00 77.31 108 GLY A CA 1
ATOM 843 C C . GLY A 1 108 ? -0.407 0.531 -11.746 1.00 77.31 108 GLY A C 1
ATOM 844 O O . GLY A 1 108 ? 0.390 1.300 -11.225 1.00 77.31 108 GLY A O 1
ATOM 845 N N . ALA A 1 109 ? -0.638 0.491 -13.056 1.00 65.25 109 ALA A N 1
ATOM 846 C CA . ALA A 1 109 ? 0.199 0.800 -14.212 1.00 65.25 109 ALA A CA 1
ATOM 847 C C . ALA A 1 109 ? 1.360 1.779 -14.028 1.00 65.25 109 ALA A C 1
ATOM 849 O O . ALA A 1 109 ? 1.159 2.983 -13.919 1.00 65.25 109 ALA A O 1
ATOM 850 N N . MET A 1 110 ? 2.585 1.251 -14.170 1.00 61.53 110 MET A N 1
ATOM 851 C CA . MET A 1 110 ? 3.783 2.038 -14.467 1.00 61.53 110 MET A CA 1
ATOM 852 C C . MET A 1 110 ? 4.820 1.244 -15.289 1.00 61.53 110 MET A C 1
ATOM 854 O O . MET A 1 110 ? 6.013 1.297 -15.032 1.00 61.53 110 MET A O 1
ATOM 858 N N . SER A 1 111 ? 4.418 0.470 -16.294 1.00 62.84 111 SER A N 1
ATOM 859 C CA . SER A 1 111 ? 5.404 0.109 -17.329 1.00 62.84 111 SER A CA 1
ATOM 860 C C . SER A 1 111 ? 5.613 1.349 -18.202 1.00 62.84 111 SER A C 1
ATOM 862 O O . SER A 1 111 ? 4.620 1.992 -18.550 1.00 62.84 111 SER A O 1
ATOM 864 N N . GLN A 1 112 ? 6.852 1.735 -18.535 1.00 64.88 112 GLN A N 1
ATOM 865 C CA . GLN A 1 112 ? 7.061 2.821 -19.504 1.00 64.88 112 GLN A CA 1
ATOM 866 C C . GLN A 1 112 ? 6.302 2.484 -20.800 1.00 64.88 112 GLN A C 1
ATOM 868 O O . GLN A 1 112 ? 6.496 1.413 -21.371 1.00 64.88 112 GLN A O 1
ATOM 873 N N . GLY A 1 113 ? 5.391 3.367 -21.222 1.00 63.09 113 GLY A N 1
ATOM 874 C CA . GLY A 1 113 ? 4.544 3.143 -22.399 1.00 63.09 113 GLY A CA 1
ATOM 875 C C . GLY A 1 113 ? 3.392 2.149 -22.198 1.00 63.09 113 GLY A C 1
ATOM 876 O O . GLY A 1 113 ? 2.903 1.602 -23.175 1.00 63.09 113 GLY A O 1
ATOM 877 N N . ASN A 1 114 ? 2.963 1.882 -20.957 1.00 68.06 114 ASN A N 1
ATOM 878 C CA . ASN A 1 114 ? 1.841 0.993 -20.606 1.00 68.06 114 ASN A CA 1
ATOM 879 C C . ASN A 1 114 ? 1.987 -0.483 -21.026 1.00 68.06 114 ASN A C 1
ATOM 881 O O . ASN A 1 114 ? 1.086 -1.277 -20.765 1.00 68.06 114 ASN A O 1
ATOM 885 N N . ASN A 1 115 ? 3.129 -0.901 -21.576 1.00 72.44 115 ASN A N 1
ATOM 886 C CA . ASN A 1 115 ? 3.341 -2.268 -22.052 1.00 72.44 115 ASN A CA 1
ATOM 887 C C . ASN A 1 115 ? 3.172 -3.309 -20.935 1.00 72.44 115 ASN A C 1
ATOM 889 O O . ASN A 1 115 ? 3.998 -3.420 -20.021 1.00 72.44 115 ASN A O 1
ATOM 893 N N . GLY A 1 116 ? 2.079 -4.075 -21.016 1.00 75.06 116 GLY A N 1
ATOM 894 C CA . GLY A 1 116 ? 1.700 -5.096 -20.043 1.00 75.06 116 GLY A CA 1
ATOM 895 C C . GLY A 1 116 ? 1.289 -4.545 -18.676 1.00 75.06 116 GLY A C 1
ATOM 896 O O . GLY A 1 116 ? 1.336 -5.287 -17.700 1.00 75.06 116 GLY A O 1
ATOM 897 N N . ALA A 1 117 ? 0.960 -3.263 -18.562 1.00 80.62 117 ALA A N 1
ATOM 898 C CA . ALA A 1 117 ? 0.548 -2.676 -17.298 1.00 80.62 117 ALA A CA 1
ATOM 899 C C . ALA A 1 117 ? -0.753 -3.303 -16.757 1.00 80.62 117 ALA A C 1
ATOM 901 O O . ALA A 1 117 ? -1.608 -3.739 -17.529 1.00 80.62 117 ALA A O 1
ATOM 902 N N . TYR A 1 118 ? -0.899 -3.322 -15.430 1.00 86.00 118 TYR A N 1
ATOM 903 C CA . TYR A 1 118 ? -2.142 -3.711 -14.756 1.00 86.00 118 TYR A CA 1
ATOM 904 C C . TYR A 1 118 ? -2.758 -2.514 -14.043 1.00 86.00 118 TYR A C 1
ATOM 906 O O . TYR A 1 118 ? -2.000 -1.699 -13.547 1.00 86.00 118 TYR A O 1
ATOM 914 N N . GLY A 1 119 ? -4.076 -2.405 -13.930 1.00 87.38 119 GLY A N 1
ATOM 915 C CA . GLY A 1 119 ? -4.766 -1.457 -13.051 1.00 87.38 119 GLY A CA 1
ATOM 916 C C . GLY A 1 119 ? -5.399 -2.169 -11.859 1.00 87.38 119 GLY A C 1
ATOM 917 O O . GLY A 1 119 ? -5.774 -3.335 -11.972 1.00 87.38 119 GLY A O 1
ATOM 918 N N . LEU A 1 120 ? -5.519 -1.488 -10.720 1.00 93.06 120 LEU A N 1
ATOM 919 C CA . LEU A 1 120 ? -6.241 -2.010 -9.563 1.00 93.06 120 LEU A CA 1
ATOM 920 C C . LEU A 1 120 ? -7.720 -1.590 -9.606 1.00 93.06 120 LEU A C 1
ATOM 922 O O . LEU A 1 120 ? -8.036 -0.404 -9.591 1.00 93.06 120 LEU A O 1
ATOM 926 N N . LEU A 1 121 ? -8.619 -2.572 -9.582 1.00 94.75 121 LEU A N 1
ATOM 927 C CA . LEU A 1 121 ? -10.038 -2.408 -9.269 1.00 94.75 121 LEU A CA 1
ATOM 928 C C . LEU A 1 121 ? -10.284 -2.916 -7.844 1.00 94.75 121 LEU A C 1
ATOM 930 O O . LEU A 1 121 ? -9.881 -4.030 -7.517 1.00 94.75 121 LEU A O 1
ATOM 934 N N . MET A 1 122 ? -10.967 -2.132 -7.011 1.00 95.56 122 MET A N 1
ATOM 935 C CA . MET A 1 122 ? -11.367 -2.554 -5.665 1.00 95.56 122 MET A CA 1
ATOM 936 C C . MET A 1 122 ? -12.889 -2.592 -5.545 1.00 95.56 122 MET A C 1
ATOM 938 O O . MET A 1 122 ? -13.557 -1.637 -5.933 1.00 95.56 122 MET A O 1
ATOM 942 N N . ASN A 1 123 ? -13.420 -3.675 -4.982 1.00 95.94 123 ASN A N 1
ATOM 943 C CA . ASN A 1 123 ? -14.834 -3.826 -4.645 1.00 95.94 123 ASN A CA 1
ATOM 944 C C . ASN A 1 123 ? -14.990 -3.933 -3.124 1.00 95.94 123 ASN A C 1
ATOM 946 O O . ASN A 1 123 ? -14.365 -4.796 -2.509 1.00 95.94 123 ASN A O 1
ATOM 950 N N . LEU A 1 124 ? -15.812 -3.068 -2.531 1.00 95.25 124 LEU A N 1
ATOM 951 C CA . LEU A 1 124 ? -16.051 -3.022 -1.090 1.00 95.25 124 LEU A CA 1
ATOM 952 C C . LEU A 1 124 ? -17.437 -3.593 -0.796 1.00 95.25 124 LEU A C 1
ATOM 954 O O . LEU A 1 124 ? -18.436 -3.093 -1.307 1.00 95.25 124 LEU A O 1
ATOM 958 N N . ILE A 1 125 ? -17.493 -4.602 0.065 1.00 94.75 125 ILE A N 1
ATOM 959 C CA . ILE A 1 125 ? -18.722 -5.271 0.483 1.00 94.75 125 ILE A CA 1
ATOM 960 C C . ILE A 1 125 ? -18.854 -5.082 1.992 1.00 94.75 125 ILE A C 1
ATOM 962 O O . ILE A 1 125 ? -18.054 -5.603 2.767 1.00 94.75 125 ILE A O 1
ATOM 966 N N . ASN A 1 126 ? -19.853 -4.312 2.416 1.00 89.75 126 ASN A N 1
ATOM 967 C CA . ASN A 1 126 ? -20.147 -4.108 3.832 1.00 89.75 126 ASN A CA 1
ATOM 968 C C . ASN A 1 126 ? -21.199 -5.124 4.287 1.00 89.75 126 ASN A C 1
ATOM 970 O O . ASN A 1 126 ? -22.287 -5.180 3.715 1.00 89.75 126 ASN A O 1
ATOM 974 N N . SER A 1 127 ? -20.876 -5.908 5.313 1.00 83.38 127 SER A N 1
ATOM 975 C CA . SER A 1 127 ? -21.795 -6.859 5.929 1.00 83.38 127 SER A CA 1
ATOM 976 C C . SER A 1 127 ? -21.614 -6.862 7.444 1.00 83.38 127 SER A C 1
ATOM 978 O O . SER A 1 127 ? -20.582 -7.290 7.958 1.00 83.38 127 SER A O 1
ATOM 980 N N . GLY A 1 128 ? -22.634 -6.397 8.172 1.00 74.00 128 GLY A N 1
ATOM 981 C CA . GLY A 1 128 ? -22.727 -6.579 9.625 1.00 74.00 128 GLY A CA 1
ATOM 982 C C . GLY A 1 128 ? -21.592 -5.956 10.446 1.00 74.00 128 GLY A C 1
ATOM 983 O O . GLY A 1 128 ? -21.213 -6.521 11.465 1.00 74.00 128 GLY A O 1
ATOM 984 N N . GLY A 1 129 ? -21.035 -4.818 10.014 1.00 76.62 129 GLY A N 1
ATOM 985 C CA . GLY A 1 129 ? -19.936 -4.140 10.719 1.00 76.62 129 GLY A CA 1
ATOM 986 C C . GLY A 1 129 ? -18.534 -4.549 10.258 1.00 76.62 129 GLY A C 1
ATOM 987 O O . GLY A 1 129 ? -17.573 -3.880 10.626 1.00 76.62 129 GLY A O 1
ATOM 988 N N . ASN A 1 130 ? -18.430 -5.558 9.389 1.00 86.50 130 ASN A N 1
ATOM 989 C CA . ASN A 1 130 ? -17.203 -5.899 8.680 1.00 86.50 130 ASN A CA 1
ATOM 990 C C . ASN A 1 130 ? -17.256 -5.349 7.253 1.00 86.50 130 ASN A C 1
ATOM 992 O O . ASN A 1 130 ? -18.289 -5.412 6.581 1.00 86.50 130 ASN A O 1
ATOM 996 N N . THR A 1 131 ? -16.128 -4.836 6.765 1.00 93.88 131 THR A N 1
ATOM 997 C CA . THR A 1 131 ? -15.966 -4.493 5.348 1.00 93.88 131 THR A CA 1
ATOM 998 C C . THR A 1 131 ? -14.995 -5.464 4.697 1.00 93.88 131 THR A C 1
ATOM 1000 O O . THR A 1 131 ? -13.798 -5.410 4.968 1.00 93.88 131 THR A O 1
ATOM 1003 N N . ASN A 1 132 ? -15.503 -6.315 3.811 1.00 95.69 132 ASN A N 1
ATOM 1004 C CA . ASN A 1 132 ? -14.679 -7.119 2.920 1.00 95.69 132 ASN A CA 1
ATOM 1005 C C . ASN A 1 132 ? -14.249 -6.259 1.721 1.00 95.69 132 ASN A C 1
ATOM 1007 O O . ASN A 1 132 ? -15.072 -5.581 1.103 1.00 95.69 132 ASN A O 1
ATOM 1011 N N . ILE A 1 133 ? -12.961 -6.258 1.391 1.00 96.56 133 ILE A N 1
ATOM 1012 C CA . ILE A 1 133 ? -12.401 -5.514 0.261 1.00 96.56 133 ILE A CA 1
ATOM 1013 C C . ILE A 1 133 ? -11.732 -6.507 -0.679 1.00 96.56 133 ILE A C 1
ATOM 1015 O O . ILE A 1 133 ? -10.736 -7.139 -0.330 1.00 96.56 133 ILE A O 1
ATOM 1019 N N . ASN A 1 134 ? -12.257 -6.600 -1.897 1.00 97.31 134 ASN A N 1
ATOM 1020 C CA . ASN A 1 134 ? -11.697 -7.420 -2.960 1.00 97.31 134 ASN A CA 1
ATOM 1021 C C . ASN A 1 134 ? -10.857 -6.557 -3.899 1.00 97.31 134 ASN A C 1
ATOM 1023 O O . ASN A 1 134 ? -11.357 -5.597 -4.482 1.00 97.31 134 ASN A O 1
ATOM 1027 N N . PHE A 1 135 ? -9.593 -6.923 -4.064 1.00 96.69 135 PHE A N 1
ATOM 1028 C CA . PHE A 1 135 ? -8.628 -6.315 -4.967 1.00 96.69 135 PHE A CA 1
ATOM 1029 C C . PHE A 1 135 ? -8.550 -7.158 -6.235 1.00 96.69 135 PHE A C 1
ATOM 1031 O O . PHE A 1 135 ? -8.333 -8.365 -6.161 1.00 96.69 135 PHE A O 1
ATOM 1038 N N . TYR A 1 136 ? -8.678 -6.532 -7.399 1.00 95.81 136 TYR A N 1
ATOM 1039 C CA . TYR A 1 136 ? -8.533 -7.175 -8.700 1.00 95.81 136 TYR A CA 1
ATOM 1040 C C . TYR A 1 136 ? -7.525 -6.396 -9.532 1.00 95.81 136 TYR A C 1
ATOM 1042 O O . TYR A 1 136 ? -7.787 -5.263 -9.935 1.00 95.81 136 TYR A O 1
ATOM 1050 N N . TYR A 1 137 ? -6.395 -7.018 -9.841 1.00 93.50 137 TYR A N 1
ATOM 1051 C CA . TYR A 1 137 ? -5.475 -6.482 -10.830 1.00 93.50 137 TYR A CA 1
ATOM 1052 C C . TYR A 1 137 ? -5.952 -6.887 -12.215 1.00 93.50 137 TYR A C 1
ATOM 1054 O O . TYR A 1 137 ? -6.124 -8.072 -12.503 1.00 93.50 137 TYR A O 1
ATOM 1062 N N . LYS A 1 138 ? -6.197 -5.892 -13.060 1.00 92.38 138 LYS A N 1
ATOM 1063 C CA . LYS A 1 138 ? -6.720 -6.040 -14.416 1.00 92.38 138 LYS A CA 1
ATOM 1064 C C . LYS A 1 138 ? -5.650 -5.665 -15.425 1.00 92.38 138 LYS A C 1
ATOM 1066 O O . LYS A 1 138 ? -5.015 -4.635 -15.246 1.00 92.38 138 LYS A O 1
ATOM 1071 N N . ASP A 1 139 ? -5.443 -6.451 -16.471 1.00 89.81 139 ASP A N 1
ATOM 1072 C CA . ASP A 1 139 ? -4.601 -6.022 -17.591 1.00 89.81 139 ASP A CA 1
ATOM 1073 C C . ASP A 1 139 ? -5.297 -4.978 -18.481 1.00 89.81 139 ASP A C 1
ATOM 1075 O O . ASP A 1 139 ? -6.434 -4.578 -18.229 1.00 89.81 139 ASP A O 1
ATOM 1079 N N . LEU A 1 140 ? -4.606 -4.530 -19.532 1.00 86.81 140 LEU A N 1
ATOM 1080 C CA . LEU A 1 140 ? -5.132 -3.550 -20.488 1.00 86.81 140 LEU A CA 1
ATOM 1081 C C . LEU A 1 140 ? -6.416 -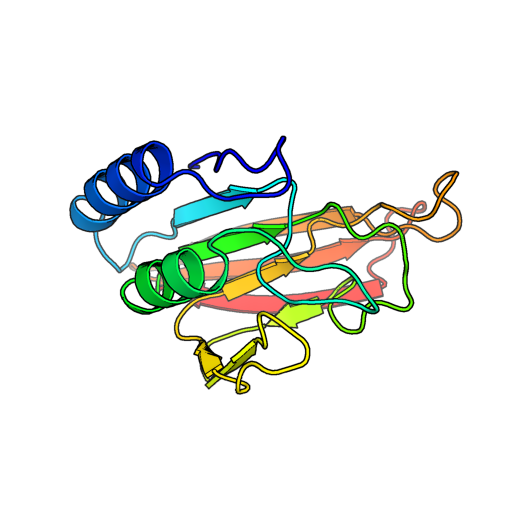4.002 -21.206 1.00 86.81 140 LEU A C 1
ATOM 1083 O O . LEU A 1 140 ? -7.150 -3.154 -21.703 1.00 86.81 140 LEU A O 1
ATOM 1087 N N . SER A 1 141 ? -6.695 -5.309 -21.266 1.00 91.12 141 SER A N 1
ATOM 1088 C CA . SER A 1 141 ? -7.940 -5.849 -21.832 1.00 91.12 141 SER A CA 1
ATOM 1089 C C . SER A 1 141 ? -9.090 -5.889 -20.817 1.00 91.12 141 SER A C 1
ATOM 1091 O O . SER A 1 141 ? -10.213 -6.243 -21.165 1.00 91.12 141 SER A O 1
ATOM 1093 N N . GLY A 1 142 ? -8.824 -5.550 -19.550 1.00 91.00 142 GLY A N 1
ATOM 1094 C CA . GLY A 1 142 ? -9.781 -5.662 -18.449 1.00 91.00 142 GLY A CA 1
ATOM 1095 C C . GLY A 1 142 ? -9.846 -7.059 -17.817 1.00 91.00 142 GLY A C 1
ATOM 1096 O O . GLY A 1 142 ? -10.634 -7.286 -16.887 1.00 91.00 142 GLY A O 1
ATOM 1097 N N . LYS A 1 143 ? -9.010 -8.004 -18.268 1.00 93.94 143 LYS A N 1
ATOM 1098 C CA . LYS A 1 143 ? -8.942 -9.357 -17.709 1.00 93.94 143 LYS A CA 1
ATOM 1099 C C . LYS A 1 143 ? -8.260 -9.328 -16.346 1.00 93.94 143 LYS A C 1
ATOM 1101 O O . LYS A 1 143 ? -7.215 -8.707 -16.175 1.00 93.94 143 LYS A O 1
ATOM 1106 N N . THR A 1 144 ? -8.835 -10.026 -15.365 1.00 94.31 144 THR A N 1
ATOM 1107 C CA . THR A 1 144 ? -8.191 -10.207 -14.056 1.00 94.31 144 THR A CA 1
ATOM 1108 C C . THR A 1 144 ? -6.940 -11.069 -14.207 1.00 94.31 144 THR A C 1
ATOM 1110 O O . THR A 1 144 ? -7.036 -12.208 -14.660 1.00 94.31 144 THR A O 1
ATOM 1113 N N . VAL A 1 145 ? -5.788 -10.543 -13.792 1.00 90.31 145 VAL A N 1
ATOM 1114 C CA . VAL A 1 145 ? -4.509 -11.270 -13.758 1.00 90.31 145 VAL A CA 1
ATOM 1115 C C . VAL A 1 145 ? -4.154 -11.771 -12.360 1.00 90.31 145 VAL A C 1
ATOM 1117 O O . VAL A 1 145 ? -3.486 -12.790 -12.228 1.00 90.31 145 VAL A O 1
ATOM 1120 N N . SER A 1 146 ? -4.628 -11.090 -11.318 1.00 91.12 146 SER A N 1
ATOM 1121 C CA . SER A 1 146 ? -4.551 -11.543 -9.929 1.00 91.12 146 SER A CA 1
ATOM 1122 C C . SER A 1 146 ? -5.663 -10.896 -9.105 1.00 91.12 146 SER A C 1
ATOM 1124 O O . SER A 1 146 ? -6.225 -9.865 -9.490 1.00 91.12 146 SER A O 1
ATOM 1126 N N . ASN A 1 147 ? -6.015 -11.521 -7.984 1.00 94.62 147 ASN A N 1
ATOM 1127 C CA . ASN A 1 147 ? -6.962 -10.968 -7.029 1.00 94.62 147 ASN A CA 1
ATOM 1128 C C . ASN A 1 147 ? -6.546 -11.283 -5.588 1.00 94.62 147 ASN A C 1
ATOM 1130 O O . ASN A 1 147 ? -5.700 -12.145 -5.355 1.00 94.62 147 ASN A O 1
ATOM 1134 N N . TYR A 1 148 ? -7.112 -10.538 -4.645 1.00 95.69 148 TYR A N 1
ATOM 1135 C CA . TYR A 1 148 ? -6.919 -10.734 -3.213 1.00 95.69 148 TYR A CA 1
ATOM 1136 C C . TYR A 1 148 ? -8.148 -10.229 -2.451 1.00 95.69 148 TYR A C 1
ATOM 1138 O O . TYR A 1 148 ? -8.836 -9.335 -2.940 1.00 95.69 148 TYR A O 1
ATOM 1146 N N . SER A 1 149 ? -8.416 -10.754 -1.258 1.00 96.19 149 SER A N 1
ATOM 1147 C CA . SER A 1 149 ? -9.525 -10.307 -0.409 1.00 96.19 149 SER A CA 1
ATOM 1148 C C . SER A 1 149 ? -9.037 -10.058 1.016 1.00 96.19 149 SER A C 1
ATOM 1150 O O . SER A 1 149 ? -8.215 -10.821 1.525 1.00 96.19 149 SER A O 1
ATOM 1152 N N . VAL A 1 150 ? -9.501 -8.977 1.644 1.00 95.12 150 VAL A N 1
ATOM 1153 C CA . VAL A 1 150 ? -9.206 -8.658 3.050 1.00 95.12 150 VAL A CA 1
ATOM 1154 C C . VAL A 1 150 ? -10.479 -8.264 3.778 1.00 95.12 150 VAL A C 1
ATOM 1156 O O . VAL A 1 150 ? -11.314 -7.554 3.221 1.00 95.12 150 VAL A O 1
ATOM 1159 N N . ASP A 1 151 ? -10.583 -8.653 5.043 1.00 93.88 151 ASP A N 1
ATOM 1160 C CA . ASP A 1 151 ? -11.647 -8.202 5.932 1.00 93.88 151 ASP A CA 1
ATOM 1161 C C . ASP A 1 151 ? -11.129 -7.119 6.875 1.00 93.88 151 ASP A C 1
ATOM 1163 O O . ASP A 1 151 ? -10.068 -7.251 7.490 1.00 93.88 151 ASP A O 1
ATOM 1167 N N . ILE A 1 152 ? -11.898 -6.041 6.991 1.00 92.56 152 ILE A N 1
ATOM 1168 C CA . ILE A 1 152 ? -11.671 -4.958 7.941 1.00 92.56 152 ILE A CA 1
ATOM 1169 C C . ILE A 1 152 ? -12.776 -5.014 8.995 1.00 92.56 152 ILE A C 1
ATOM 1171 O O . ILE A 1 152 ? -13.958 -4.919 8.658 1.00 92.56 152 ILE A O 1
ATOM 1175 N N . SER A 1 153 ? -12.363 -5.170 10.255 1.00 83.25 153 SER A N 1
ATOM 1176 C CA . SER A 1 153 ? -13.205 -5.312 11.454 1.00 83.25 153 SER A CA 1
ATOM 1177 C C . SER A 1 153 ? -12.563 -4.629 12.653 1.00 83.25 153 SER A C 1
ATOM 1179 O O . SER A 1 153 ? -11.332 -4.829 12.819 1.00 83.25 153 SER A O 1
#

Radius of gyration: 15.08 Å; chains: 1; bounding box: 43×29×38 Å

Organism: NCBI:txid1232189

InterPro domains:
  IPR029052 Metallo-dependent phosphatase-like [G3DSA:3.60.21.10] (1-152)
  IPR029052 Metallo-dependent phosphatase-like [SSF56300] (9-89)